Protein AF-L7W817-F1 (afdb_monomer_lite)

pLDDT: mean 86.51, std 9.8, range [47.06, 98.44]

Foldseek 3Di:
DVVVLVVVLVVVLVVLVVVLVVVLVVLVCCLPPPVLVVVVVVVVVVDDPPDPCVVCVVVVCVVVVVVSVVVSVVVNVVSVVVSVVVNVVSVVVSVVVVVVVVVVVVVVVVVVVVVVVVLVVQVVVCVVVVHDPCPSVVVVVVVVVVVVVVVVVVVVVVVVVVVVVD

Secondary structure (DSSP, 8-state):
-HHHHHHHHHHHHHHHHHHHHHHHHHHHHHIIIIIHHHHHHHHHTTS-TT--HHHHHHHHHHHHHHHHHHHHHHHHHHHHHHHHHHHHHHHHHHHHHHHHHHHHHHHHHHHHHHHHHHHHHHHHHHHHHTPPTTHHHHHHHHHHHHHHHHHHHHHHHHHHHHHHH-

Structure (mmCIF, N/CA/C/O backbone):
data_AF-L7W817-F1
#
_entry.id   AF-L7W817-F1
#
loop_
_atom_site.group_PDB
_atom_site.id
_atom_site.type_symbol
_atom_site.label_atom_id
_atom_site.label_alt_id
_atom_site.label_comp_id
_atom_site.label_asym_id
_atom_site.label_entity_id
_atom_site.label_seq_id
_atom_site.pdbx_PDB_ins_code
_atom_site.Cartn_x
_atom_site.Cartn_y
_atom_site.Cartn_z
_atom_site.occupancy
_atom_site.B_iso_or_equiv
_atom_site.auth_seq_id
_atom_site.auth_comp_id
_atom_site.auth_asym_id
_atom_site.auth_atom_id
_atom_site.pdbx_PDB_model_num
ATOM 1 N N . MET A 1 1 ? -11.235 9.617 18.192 1.00 54.53 1 MET A N 1
ATOM 2 C CA . MET A 1 1 ? -10.714 8.343 17.651 1.00 54.53 1 MET A CA 1
ATOM 3 C C . MET A 1 1 ? -10.891 8.218 16.138 1.00 54.53 1 MET A C 1
ATOM 5 O O . MET A 1 1 ? -9.882 8.114 15.464 1.00 54.53 1 MET A O 1
ATOM 9 N N . ILE A 1 2 ? -12.103 8.327 15.569 1.00 63.56 2 ILE A N 1
ATOM 10 C CA . ILE A 1 2 ? -12.318 8.143 14.110 1.00 63.56 2 ILE A CA 1
ATOM 11 C C . ILE A 1 2 ? -11.519 9.141 13.241 1.00 63.56 2 ILE A C 1
ATOM 13 O O . ILE A 1 2 ? -10.929 8.750 12.243 1.00 63.56 2 ILE A O 1
ATOM 17 N N . LYS A 1 3 ? -11.414 10.418 13.643 1.00 76.56 3 LYS A N 1
ATOM 18 C CA . LYS A 1 3 ? -10.679 11.446 12.876 1.00 76.56 3 LYS A CA 1
ATOM 19 C C . LYS A 1 3 ? -9.172 11.170 12.759 1.00 76.56 3 LYS A C 1
ATOM 21 O O . LYS A 1 3 ? -8.587 11.402 11.710 1.00 76.56 3 LYS A O 1
ATOM 26 N N . GLU A 1 4 ? -8.556 10.680 13.831 1.00 75.12 4 GLU A N 1
ATOM 27 C CA . GLU A 1 4 ? -7.128 10.346 13.854 1.00 75.12 4 GLU A CA 1
ATOM 28 C C . GLU A 1 4 ? -6.850 9.068 13.057 1.00 75.12 4 GLU A C 1
ATOM 30 O O . GLU A 1 4 ? -5.909 9.025 12.272 1.00 75.12 4 GLU A O 1
ATOM 35 N N . ALA A 1 5 ? -7.727 8.066 13.175 1.00 76.00 5 ALA A N 1
ATOM 36 C CA . ALA A 1 5 ? -7.650 6.846 12.379 1.00 76.00 5 ALA A CA 1
ATOM 37 C C . ALA A 1 5 ? -7.772 7.129 10.870 1.00 76.00 5 ALA A C 1
ATOM 39 O O . ALA A 1 5 ? -6.989 6.588 10.091 1.00 76.00 5 ALA A O 1
ATOM 40 N N . ASN A 1 6 ? -8.686 8.021 10.466 1.00 87.38 6 ASN A N 1
ATOM 41 C CA . ASN A 1 6 ? -8.794 8.484 9.079 1.00 87.38 6 ASN A CA 1
ATOM 42 C C . ASN A 1 6 ? -7.496 9.165 8.616 1.00 87.38 6 ASN A C 1
ATOM 44 O O . ASN A 1 6 ? -6.959 8.808 7.572 1.00 87.38 6 ASN A O 1
ATOM 48 N N . GLY A 1 7 ? -6.957 10.092 9.416 1.00 89.06 7 GLY A N 1
ATOM 49 C CA . GLY A 1 7 ? -5.720 10.800 9.076 1.00 89.06 7 GLY A CA 1
ATOM 50 C C . GLY A 1 7 ? -4.511 9.867 8.949 1.00 89.06 7 GLY A C 1
ATOM 51 O O . GLY A 1 7 ? -3.718 10.004 8.021 1.00 89.06 7 GLY A O 1
ATOM 52 N N . MET A 1 8 ? -4.388 8.870 9.830 1.00 89.44 8 MET A N 1
ATOM 53 C CA . MET A 1 8 ? -3.340 7.849 9.723 1.00 89.44 8 MET A CA 1
ATOM 54 C C . MET A 1 8 ? -3.522 6.958 8.489 1.00 89.44 8 MET A C 1
ATOM 56 O O . MET A 1 8 ? -2.541 6.588 7.847 1.00 89.44 8 MET A O 1
ATOM 60 N N . HIS A 1 9 ? -4.761 6.613 8.135 1.00 94.19 9 HIS A N 1
ATOM 61 C CA . HIS A 1 9 ? -5.048 5.831 6.936 1.00 94.19 9 HIS A CA 1
ATOM 62 C C . HIS A 1 9 ? -4.666 6.584 5.654 1.00 94.19 9 HIS A C 1
ATOM 64 O O . HIS A 1 9 ? -3.965 6.030 4.807 1.00 94.19 9 HIS A O 1
ATOM 70 N N . GLU A 1 10 ? -5.052 7.856 5.549 1.00 95.94 10 GLU A N 1
ATOM 71 C CA . GLU A 1 10 ? -4.687 8.738 4.434 1.00 95.94 10 GLU A CA 1
ATOM 72 C C . GLU A 1 10 ? -3.170 8.925 4.329 1.00 95.94 10 GLU A C 1
ATOM 74 O O . GLU A 1 10 ? -2.605 8.801 3.240 1.00 95.94 10 GLU A O 1
ATOM 79 N N . LEU A 1 11 ? -2.488 9.143 5.459 1.00 95.50 11 LEU A N 1
ATOM 80 C CA . LEU A 1 11 ? -1.029 9.236 5.499 1.00 95.50 11 LEU A CA 1
ATOM 81 C C . LEU A 1 11 ? -0.371 7.954 4.974 1.00 95.50 11 LEU A C 1
ATOM 83 O O . LEU A 1 11 ? 0.550 8.020 4.163 1.00 95.50 11 LEU A O 1
ATOM 87 N N . ASN A 1 12 ? -0.855 6.784 5.392 1.00 95.62 12 ASN A N 1
ATOM 88 C CA . ASN A 1 12 ? -0.318 5.507 4.927 1.00 95.62 12 ASN A CA 1
ATOM 89 C C . ASN A 1 12 ? -0.509 5.314 3.415 1.00 95.62 12 ASN A C 1
ATOM 91 O O . ASN A 1 12 ? 0.400 4.816 2.750 1.00 95.62 12 ASN A O 1
ATOM 95 N N . LEU A 1 13 ? -1.650 5.732 2.857 1.00 97.81 13 LEU A N 1
ATOM 96 C CA . LEU A 1 13 ? -1.876 5.712 1.408 1.00 97.81 13 LEU A CA 1
ATOM 97 C C . LEU A 1 13 ? -0.888 6.628 0.675 1.00 97.81 13 LEU A C 1
ATOM 99 O O . LEU A 1 13 ? -0.250 6.189 -0.282 1.00 97.81 13 LEU A O 1
ATOM 103 N N . ALA A 1 14 ? -0.690 7.853 1.167 1.00 97.81 14 ALA A N 1
ATOM 104 C CA . ALA A 1 14 ? 0.258 8.801 0.585 1.00 97.81 14 ALA A CA 1
ATOM 105 C C . ALA A 1 14 ? 1.708 8.284 0.627 1.00 97.81 14 ALA A C 1
ATOM 107 O O . ALA A 1 14 ? 2.447 8.410 -0.350 1.00 97.81 14 ALA A O 1
ATOM 108 N N . LEU A 1 15 ? 2.111 7.645 1.729 1.00 97.88 15 LEU A N 1
ATOM 109 C CA . LEU A 1 15 ? 3.436 7.034 1.860 1.00 97.88 15 LEU A CA 1
ATOM 110 C C . LEU A 1 15 ? 3.628 5.858 0.894 1.00 97.88 15 LEU A C 1
ATOM 112 O O . LEU A 1 15 ? 4.701 5.721 0.305 1.00 97.88 15 LEU A O 1
ATOM 116 N N . ILE A 1 16 ? 2.599 5.025 0.690 1.00 98.00 16 ILE A N 1
ATOM 117 C CA . ILE A 1 16 ? 2.626 3.971 -0.333 1.00 98.00 16 ILE A CA 1
ATOM 118 C C . ILE A 1 16 ? 2.778 4.598 -1.721 1.00 98.00 16 ILE A C 1
ATOM 120 O O . ILE A 1 16 ? 3.622 4.156 -2.500 1.00 98.00 16 ILE A O 1
ATOM 124 N N . ASP A 1 17 ? 2.011 5.637 -2.042 1.00 97.94 17 ASP A N 1
ATOM 125 C CA . ASP A 1 17 ? 2.112 6.315 -3.334 1.00 97.94 17 ASP A CA 1
ATOM 126 C C . ASP A 1 17 ? 3.519 6.860 -3.590 1.00 97.94 17 ASP A C 1
ATOM 128 O O . ASP A 1 17 ? 4.095 6.580 -4.646 1.00 97.94 17 ASP A O 1
AT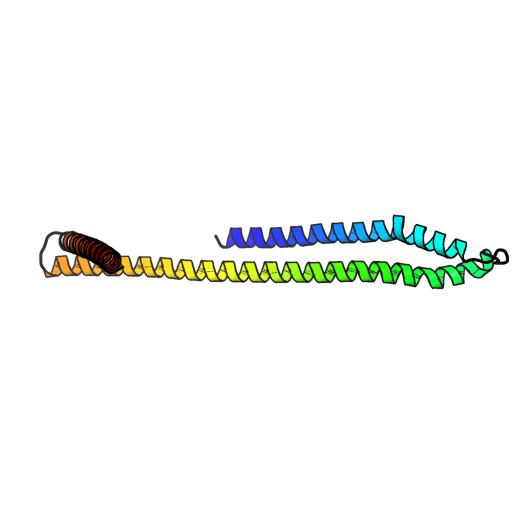OM 132 N N . GLN A 1 18 ? 4.102 7.552 -2.608 1.00 98.19 18 GLN A N 1
ATOM 133 C CA . GLN A 1 18 ? 5.463 8.073 -2.696 1.00 98.19 18 GLN A CA 1
ATOM 134 C C . GLN A 1 18 ? 6.491 6.948 -2.873 1.00 98.19 18 GLN A C 1
ATOM 136 O O . GLN A 1 18 ? 7.300 6.988 -3.803 1.00 98.19 18 GLN A O 1
ATOM 141 N N . LEU A 1 19 ? 6.444 5.915 -2.027 1.00 98.19 19 LEU A N 1
ATOM 142 C CA . LEU A 1 19 ? 7.373 4.785 -2.094 1.00 98.19 19 LEU A CA 1
ATOM 143 C C . LEU A 1 19 ? 7.358 4.129 -3.480 1.00 98.19 19 LEU A C 1
ATOM 145 O O . LEU A 1 19 ? 8.405 3.769 -4.025 1.00 98.19 19 LEU A O 1
ATOM 149 N N . TYR A 1 20 ? 6.171 3.958 -4.056 1.00 98.31 20 TYR A N 1
ATOM 150 C CA . TYR A 1 20 ? 6.015 3.320 -5.356 1.00 98.31 20 TYR A CA 1
ATOM 151 C C . TYR A 1 20 ? 6.392 4.233 -6.523 1.00 98.31 20 TYR A C 1
ATOM 153 O O . TYR A 1 20 ? 6.924 3.733 -7.515 1.00 98.31 20 TYR A O 1
ATOM 161 N N . ALA A 1 21 ? 6.219 5.550 -6.394 1.00 98.25 21 ALA A N 1
ATOM 162 C CA . ALA A 1 21 ? 6.777 6.511 -7.342 1.00 98.25 21 ALA A CA 1
ATOM 163 C C . ALA A 1 21 ? 8.314 6.433 -7.366 1.00 98.25 21 ALA A C 1
ATOM 165 O O . ALA A 1 21 ? 8.915 6.299 -8.433 1.00 98.25 21 ALA A O 1
ATOM 166 N N . GLU A 1 22 ? 8.960 6.394 -6.197 1.00 98.44 22 GLU A N 1
ATOM 167 C CA . GLU A 1 22 ? 10.416 6.243 -6.102 1.00 98.44 22 GLU A CA 1
ATOM 168 C C . GLU A 1 22 ? 10.907 4.900 -6.660 1.00 98.44 22 GLU A C 1
ATOM 170 O O . GLU A 1 22 ? 11.924 4.834 -7.353 1.00 98.44 22 GLU A O 1
ATOM 175 N N . ARG A 1 23 ? 10.197 3.800 -6.375 1.00 98.31 23 ARG A N 1
ATOM 176 C CA . ARG A 1 23 ? 10.517 2.482 -6.950 1.00 98.31 23 ARG A CA 1
ATOM 177 C C . ARG A 1 23 ? 10.374 2.489 -8.473 1.00 98.31 23 ARG A C 1
ATOM 179 O O . ARG A 1 23 ? 11.237 1.934 -9.150 1.00 98.31 23 ARG A O 1
ATOM 186 N N . SER A 1 24 ? 9.337 3.134 -9.006 1.00 98.12 24 SER A N 1
ATOM 187 C CA . SER A 1 24 ? 9.135 3.277 -10.449 1.00 98.12 24 SER A CA 1
ATOM 188 C C . SER A 1 24 ? 10.285 4.050 -11.093 1.00 98.12 24 SER A C 1
ATOM 190 O O . SER A 1 24 ? 10.824 3.606 -12.109 1.00 98.12 24 SER A O 1
ATOM 192 N N . GLN A 1 25 ? 10.740 5.134 -10.459 1.00 98.31 25 GLN A N 1
ATOM 193 C CA . GLN A 1 25 ? 11.901 5.881 -10.934 1.00 98.31 25 GLN A CA 1
ATOM 194 C C . GLN A 1 25 ? 13.176 5.031 -10.908 1.00 98.31 25 GLN A C 1
ATOM 196 O O . GLN A 1 25 ? 13.889 4.976 -11.905 1.00 98.31 25 GLN A O 1
ATOM 201 N N . ARG A 1 26 ? 13.419 4.271 -9.833 1.00 98.25 26 ARG A N 1
ATOM 202 C CA . ARG A 1 26 ? 14.570 3.353 -9.758 1.00 98.25 26 ARG A CA 1
ATOM 203 C C . ARG A 1 26 ? 14.555 2.287 -10.859 1.00 98.25 26 ARG A C 1
ATOM 205 O O . ARG A 1 26 ? 15.618 1.917 -11.355 1.00 98.25 26 ARG A O 1
ATOM 212 N N . ILE A 1 27 ? 13.379 1.797 -11.267 1.00 98.12 27 ILE A N 1
ATOM 213 C CA . ILE A 1 27 ? 13.252 0.901 -12.430 1.00 98.12 27 ILE A CA 1
ATOM 214 C C . ILE A 1 27 ? 13.664 1.631 -13.709 1.00 98.12 27 ILE A C 1
ATOM 216 O O . ILE A 1 27 ? 14.420 1.073 -14.502 1.00 98.12 27 ILE A O 1
ATOM 220 N N . ASN A 1 28 ? 13.206 2.867 -13.911 1.00 97.88 28 ASN A N 1
ATOM 221 C CA . ASN A 1 28 ? 13.570 3.654 -15.090 1.00 97.88 28 ASN A CA 1
ATOM 222 C C . ASN A 1 28 ? 15.080 3.919 -15.147 1.00 97.88 28 ASN A C 1
ATOM 224 O O . ASN A 1 28 ? 15.693 3.735 -16.201 1.00 97.88 28 ASN A O 1
ATOM 228 N N . ASP A 1 29 ? 15.692 4.255 -14.014 1.00 98.38 29 ASP A N 1
ATOM 229 C CA . ASP A 1 29 ? 17.136 4.463 -13.904 1.00 98.38 29 ASP A CA 1
ATOM 230 C C . ASP A 1 29 ? 17.900 3.165 -14.194 1.00 98.38 29 ASP A C 1
ATOM 232 O O . ASP A 1 29 ? 18.865 3.154 -14.957 1.00 98.38 29 ASP A O 1
ATOM 236 N N . PHE A 1 30 ? 17.443 2.034 -13.649 1.00 98.31 30 PHE A N 1
ATOM 237 C CA . PHE A 1 30 ? 18.023 0.726 -13.947 1.00 98.31 30 PHE A CA 1
ATOM 238 C C . PHE A 1 30 ? 17.941 0.391 -15.443 1.00 98.31 30 PHE A C 1
ATOM 240 O O . PHE A 1 30 ? 18.937 -0.040 -16.032 1.00 98.31 30 PHE A O 1
ATOM 247 N N . ILE A 1 31 ? 16.776 0.602 -16.064 1.00 98.12 31 ILE A N 1
ATOM 248 C CA . ILE A 1 31 ? 16.572 0.345 -17.491 1.00 98.12 31 ILE A CA 1
ATOM 249 C C . ILE A 1 31 ? 17.510 1.212 -18.333 1.00 98.12 31 ILE A C 1
ATOM 251 O O . ILE A 1 31 ? 18.164 0.704 -19.244 1.00 98.12 31 ILE A O 1
ATOM 255 N N . THR A 1 32 ? 17.612 2.495 -17.998 1.00 97.12 32 THR A N 1
ATOM 256 C CA . THR A 1 32 ? 18.380 3.488 -18.758 1.00 97.12 32 THR A CA 1
ATOM 257 C C . THR A 1 32 ? 19.883 3.285 -18.607 1.00 97.12 32 THR A C 1
ATOM 259 O O . THR A 1 32 ? 20.597 3.218 -19.602 1.00 97.12 32 THR A O 1
ATOM 262 N N . TYR A 1 33 ? 20.372 3.151 -17.374 1.00 97.75 33 TYR A N 1
ATOM 263 C CA . TYR A 1 33 ? 21.804 3.244 -17.083 1.00 97.75 33 TYR A CA 1
ATOM 264 C C . TYR A 1 33 ? 22.502 1.896 -16.911 1.00 97.75 33 TYR A C 1
ATOM 266 O O . TYR A 1 33 ? 23.729 1.848 -16.909 1.00 97.75 33 TYR A O 1
ATOM 274 N N . ARG A 1 34 ? 21.760 0.792 -16.748 1.00 96.81 34 ARG A N 1
ATOM 275 C CA . ARG A 1 34 ? 22.358 -0.542 -16.565 1.00 96.81 34 ARG A CA 1
ATOM 276 C C . ARG A 1 34 ? 21.888 -1.549 -17.599 1.00 96.81 34 ARG A C 1
ATOM 278 O O . ARG A 1 34 ? 22.716 -2.153 -18.273 1.00 96.81 34 ARG A O 1
ATOM 285 N N . TYR A 1 35 ? 20.578 -1.729 -17.738 1.00 97.19 35 TYR A N 1
ATOM 286 C CA . TYR A 1 35 ? 20.030 -2.746 -18.634 1.00 97.19 35 TYR A CA 1
ATOM 287 C C . TYR A 1 35 ? 20.286 -2.413 -20.104 1.00 97.19 35 TYR A C 1
ATOM 289 O O . TYR A 1 35 ? 20.802 -3.259 -20.827 1.00 97.19 35 TYR A O 1
ATOM 297 N N . THR A 1 36 ? 19.966 -1.190 -20.538 1.00 95.88 36 THR A N 1
ATOM 298 C CA . THR A 1 36 ? 20.125 -0.784 -21.941 1.00 95.88 36 THR A CA 1
ATOM 299 C C . THR A 1 36 ? 21.586 -0.864 -22.400 1.00 95.88 36 THR A C 1
ATOM 301 O O . THR A 1 36 ? 21.829 -1.537 -23.399 1.00 95.88 36 THR A O 1
ATOM 304 N N . PRO A 1 37 ? 22.584 -0.311 -21.677 1.00 96.00 37 PRO A N 1
ATOM 305 C CA . PRO A 1 37 ? 23.986 -0.443 -22.079 1.00 96.00 37 PRO A CA 1
ATOM 306 C C . PRO A 1 37 ? 24.468 -1.897 -22.129 1.00 96.00 37 PRO A C 1
ATOM 308 O O . PRO A 1 37 ? 25.150 -2.288 -23.073 1.00 96.00 37 PRO A O 1
ATOM 311 N N . ALA A 1 38 ? 24.083 -2.724 -21.150 1.00 96.12 38 ALA A N 1
ATOM 312 C CA . ALA A 1 38 ? 24.447 -4.139 -21.140 1.00 96.12 38 ALA A CA 1
ATOM 313 C C . ALA A 1 38 ? 23.813 -4.906 -22.311 1.00 96.12 38 ALA A C 1
ATOM 315 O O . ALA A 1 38 ? 24.460 -5.756 -22.922 1.00 96.12 38 ALA A O 1
ATOM 316 N N . LEU A 1 39 ? 22.558 -4.594 -22.641 1.00 94.00 39 LEU A N 1
ATOM 317 C CA . LEU A 1 39 ? 21.863 -5.167 -23.786 1.00 94.00 39 LEU A CA 1
ATOM 318 C C . LEU A 1 39 ? 22.570 -4.785 -25.089 1.00 94.00 39 LEU A C 1
ATOM 320 O O . LEU A 1 39 ? 22.888 -5.672 -25.874 1.00 94.00 39 LEU A O 1
ATOM 324 N N . LEU A 1 40 ? 22.871 -3.498 -25.285 1.00 91.50 40 LEU A N 1
ATOM 325 C CA . LEU A 1 40 ? 23.574 -3.005 -26.472 1.00 91.50 40 LEU A CA 1
ATOM 326 C C . LEU A 1 40 ? 24.952 -3.656 -26.630 1.00 91.50 40 LEU A C 1
ATOM 328 O O . LEU A 1 40 ? 25.244 -4.162 -27.706 1.00 91.50 40 LEU A O 1
ATOM 332 N N . SER A 1 41 ? 25.746 -3.749 -25.558 1.00 91.31 41 SER A N 1
ATOM 333 C CA . SER A 1 41 ? 27.055 -4.423 -25.597 1.00 91.31 41 SER A CA 1
ATOM 334 C C . SER A 1 41 ? 26.950 -5.904 -25.981 1.00 91.31 41 SER A C 1
ATOM 336 O O . SER A 1 41 ? 27.836 -6.445 -26.639 1.00 91.31 41 SER A O 1
ATOM 338 N N . ASN A 1 42 ? 25.868 -6.584 -25.591 1.00 90.56 42 ASN A N 1
ATOM 339 C CA . ASN A 1 42 ? 25.636 -7.964 -26.009 1.00 90.56 42 ASN A CA 1
ATOM 340 C C . ASN A 1 42 ? 25.231 -8.064 -27.483 1.00 90.56 42 ASN A C 1
ATOM 342 O O . ASN A 1 42 ? 25.687 -8.983 -28.151 1.00 90.56 42 ASN A O 1
ATOM 346 N N . TYR A 1 43 ? 24.415 -7.137 -27.991 1.00 87.50 43 TYR A N 1
ATOM 347 C CA . TYR A 1 43 ? 24.073 -7.093 -29.415 1.00 87.50 43 TYR A CA 1
ATOM 348 C C . TYR A 1 43 ? 25.282 -6.748 -30.285 1.00 87.50 43 TYR A C 1
ATOM 350 O O . TYR A 1 43 ? 25.472 -7.382 -31.313 1.00 87.50 43 TYR A O 1
ATOM 358 N N . GLU A 1 44 ? 26.124 -5.810 -29.854 1.00 85.25 44 GLU A N 1
ATOM 359 C CA . GLU A 1 44 ? 27.341 -5.409 -30.567 1.00 85.25 44 GLU A CA 1
ATOM 360 C C . GLU A 1 44 ? 28.282 -6.598 -30.807 1.00 85.25 44 GLU A C 1
ATOM 362 O O . GLU A 1 44 ? 28.755 -6.795 -31.919 1.00 85.25 44 GLU A O 1
ATOM 367 N N . LYS A 1 45 ? 28.461 -7.471 -29.807 1.00 87.25 45 LYS A N 1
ATOM 368 C CA . LYS A 1 45 ? 29.266 -8.704 -29.929 1.00 87.25 45 LYS A CA 1
ATOM 369 C C . LYS A 1 45 ? 28.723 -9.721 -30.936 1.00 87.25 45 LYS A C 1
ATOM 371 O O . LYS A 1 45 ? 29.432 -10.663 -31.276 1.00 87.25 45 LYS A O 1
ATOM 376 N N . LEU A 1 46 ? 27.459 -9.597 -31.331 1.00 84.56 46 LEU A N 1
ATOM 377 C CA . LEU A 1 46 ? 26.798 -10.504 -32.269 1.00 84.56 46 LEU A CA 1
ATOM 378 C C . LEU A 1 46 ? 26.796 -9.956 -33.700 1.00 84.56 46 LEU A C 1
ATOM 380 O O . LEU A 1 46 ? 26.345 -10.658 -34.606 1.00 84.56 46 LEU A O 1
ATOM 384 N N . LEU A 1 47 ? 27.267 -8.723 -33.913 1.00 83.19 47 LEU A N 1
ATOM 385 C CA . LEU A 1 47 ? 27.318 -8.119 -35.237 1.00 83.19 47 LEU A CA 1
ATOM 386 C C . LEU A 1 47 ? 28.517 -8.670 -36.029 1.00 83.19 47 LEU A C 1
ATOM 388 O O . LEU A 1 47 ? 29.631 -8.693 -35.509 1.00 83.19 47 LEU A O 1
ATOM 392 N N . PRO A 1 48 ? 28.313 -9.113 -37.283 1.00 83.56 48 PRO A N 1
ATOM 393 C CA . PRO A 1 48 ? 29.408 -9.453 -38.185 1.00 83.56 48 PRO A CA 1
ATOM 394 C C . PRO A 1 48 ? 30.307 -8.245 -38.473 1.00 83.56 48 PRO A C 1
ATOM 396 O O . PRO A 1 48 ? 29.807 -7.138 -38.674 1.00 83.56 48 PRO A O 1
ATOM 399 N N . ASP A 1 49 ? 31.610 -8.483 -38.642 1.00 81.00 49 ASP A N 1
ATOM 400 C CA . ASP A 1 49 ? 32.587 -7.447 -39.026 1.00 81.00 49 ASP A CA 1
ATOM 401 C C . ASP A 1 49 ? 32.255 -6.765 -40.371 1.00 81.00 49 ASP A C 1
ATOM 403 O O . ASP A 1 49 ? 32.749 -5.680 -40.668 1.00 81.00 49 ASP A O 1
ATOM 407 N N . SER A 1 50 ? 31.413 -7.398 -41.196 1.00 83.12 50 SER A N 1
ATOM 408 C CA . SER A 1 50 ? 30.994 -6.921 -42.516 1.00 83.12 50 SER A CA 1
ATOM 409 C C . SER A 1 50 ? 29.747 -6.024 -42.514 1.00 83.12 50 SER A C 1
ATOM 411 O O . SER A 1 50 ? 29.264 -5.688 -43.593 1.00 83.12 50 SER A O 1
ATOM 413 N N . VAL A 1 51 ? 29.167 -5.695 -41.355 1.00 80.19 51 VAL A N 1
ATOM 414 C CA . VAL A 1 51 ? 27.949 -4.865 -41.273 1.00 80.19 51 VAL A CA 1
ATOM 415 C C . VAL A 1 51 ? 28.258 -3.391 -41.548 1.00 80.19 51 VAL A C 1
ATOM 417 O O . VAL A 1 51 ? 29.111 -2.797 -40.888 1.00 80.19 51 VAL A O 1
ATOM 420 N N . ASP A 1 52 ? 27.503 -2.770 -42.463 1.00 84.06 52 ASP A N 1
ATOM 421 C CA . ASP A 1 52 ? 27.449 -1.309 -42.570 1.00 84.06 52 ASP A CA 1
ATOM 422 C C . ASP A 1 52 ? 26.493 -0.745 -41.512 1.00 84.06 52 ASP A C 1
ATOM 424 O O . ASP A 1 52 ? 25.268 -0.718 -41.652 1.00 84.06 52 ASP A O 1
ATOM 428 N N . TYR A 1 53 ? 27.082 -0.269 -40.420 1.00 76.00 53 TYR A N 1
ATOM 429 C CA . TYR A 1 53 ? 26.357 0.289 -39.288 1.00 76.00 53 TYR A CA 1
ATOM 430 C C . TYR A 1 53 ? 25.472 1.482 -39.655 1.00 76.00 53 TYR A C 1
ATOM 432 O O . TYR A 1 53 ? 24.470 1.701 -38.980 1.00 76.00 53 TYR A O 1
ATOM 440 N N . LYS A 1 54 ? 25.806 2.275 -40.682 1.00 76.38 54 LYS A N 1
ATOM 441 C CA . LYS A 1 54 ? 24.971 3.429 -41.054 1.00 76.38 54 LYS A CA 1
ATOM 442 C C . LYS A 1 54 ? 23.666 2.998 -41.708 1.00 76.38 54 LYS A C 1
ATOM 444 O O . LYS A 1 54 ? 22.646 3.643 -41.464 1.00 76.38 54 LYS A O 1
ATOM 449 N N . GLU A 1 55 ? 23.699 1.937 -42.506 1.00 84.50 55 GLU A N 1
ATOM 450 C CA . GLU A 1 55 ? 22.511 1.410 -43.181 1.00 84.50 55 GLU A CA 1
ATOM 451 C C . GLU A 1 55 ? 21.648 0.572 -42.231 1.00 84.50 55 GLU A C 1
ATOM 453 O O . GLU A 1 55 ? 20.423 0.683 -42.254 1.00 84.50 55 GLU A O 1
ATOM 458 N N . GLU A 1 56 ? 22.272 -0.191 -41.330 1.00 84.69 56 GLU A N 1
ATOM 459 C CA . GLU A 1 56 ? 21.555 -1.132 -40.462 1.00 84.69 56 GLU A CA 1
ATOM 460 C C . GLU A 1 56 ? 21.111 -0.555 -39.109 1.00 84.69 56 GLU A C 1
ATOM 462 O O . GLU A 1 56 ? 20.240 -1.130 -38.450 1.00 84.69 56 GLU A O 1
ATOM 467 N N . LEU A 1 57 ? 21.638 0.600 -38.675 1.00 83.19 57 LEU A N 1
ATOM 468 C CA . LEU A 1 57 ? 21.265 1.215 -37.392 1.00 83.19 57 LEU A CA 1
ATOM 469 C C . LEU A 1 57 ? 19.743 1.385 -37.205 1.00 83.19 57 LEU A C 1
ATOM 471 O O . LEU A 1 57 ? 19.255 1.053 -36.121 1.00 83.19 57 LEU A O 1
ATOM 475 N N . PRO A 1 58 ? 18.955 1.844 -38.201 1.00 87.19 58 PRO A N 1
ATOM 476 C CA . PRO A 1 58 ? 17.501 1.913 -38.068 1.00 87.19 58 PRO A CA 1
ATOM 477 C C . PRO A 1 58 ? 16.856 0.549 -37.777 1.00 87.19 58 PRO A C 1
ATOM 479 O O . PRO A 1 58 ? 16.002 0.463 -36.894 1.00 87.19 58 PRO A O 1
ATOM 482 N N . ASN A 1 59 ? 17.293 -0.518 -38.454 1.00 87.62 59 ASN A N 1
ATOM 483 C CA . ASN A 1 59 ? 16.767 -1.878 -38.281 1.00 87.62 59 ASN A CA 1
ATOM 484 C C . ASN A 1 59 ? 17.146 -2.460 -36.909 1.00 87.62 59 ASN A C 1
ATOM 486 O O . ASN A 1 59 ? 16.323 -3.075 -36.220 1.00 87.62 59 ASN A O 1
ATOM 490 N N . ILE A 1 60 ? 18.382 -2.204 -36.473 1.00 85.50 60 ILE A N 1
ATOM 491 C CA . ILE A 1 60 ? 18.889 -2.589 -35.152 1.00 85.50 60 ILE A CA 1
ATOM 492 C C . ILE A 1 60 ? 18.078 -1.888 -34.053 1.00 85.50 60 ILE A C 1
ATOM 494 O O . ILE A 1 60 ? 17.583 -2.539 -33.130 1.00 85.50 60 ILE A O 1
ATOM 498 N N . LEU A 1 61 ? 17.867 -0.573 -34.164 1.00 87.00 61 LEU A N 1
ATOM 499 C CA . LEU A 1 61 ? 17.076 0.191 -33.195 1.00 87.00 61 LEU A CA 1
ATOM 500 C C . LEU A 1 61 ? 15.608 -0.254 -33.170 1.00 87.00 61 LEU A C 1
ATOM 502 O O . LEU A 1 61 ? 15.051 -0.422 -32.082 1.00 87.00 61 LEU A O 1
ATOM 506 N N . GLN A 1 62 ? 14.996 -0.510 -34.333 1.00 89.81 62 GLN A N 1
ATOM 507 C CA . GLN A 1 62 ? 13.636 -1.060 -34.418 1.00 89.81 62 GLN A CA 1
ATOM 508 C C . GLN A 1 62 ? 13.506 -2.409 -33.705 1.00 89.81 62 GLN A C 1
ATOM 510 O O . GLN A 1 62 ? 12.460 -2.690 -33.124 1.00 89.81 62 GLN A O 1
ATOM 515 N N . SER A 1 63 ? 14.563 -3.219 -33.701 1.00 88.88 63 SER A N 1
ATOM 516 C CA . SER A 1 63 ? 14.568 -4.527 -33.040 1.00 88.88 63 SER A CA 1
ATOM 517 C C . SER A 1 63 ? 14.815 -4.426 -31.530 1.00 88.88 63 SER A C 1
ATOM 519 O O . SER A 1 63 ? 14.204 -5.153 -30.746 1.00 88.88 63 SER A O 1
ATOM 521 N N . ILE A 1 64 ? 15.681 -3.506 -31.092 1.00 90.69 64 ILE A N 1
ATOM 522 C CA . ILE A 1 64 ? 16.123 -3.410 -29.691 1.00 90.69 64 ILE A CA 1
ATOM 523 C C . ILE A 1 64 ? 15.164 -2.579 -28.824 1.00 90.69 64 ILE A C 1
ATOM 525 O O . ILE A 1 64 ? 14.891 -2.955 -27.679 1.00 90.69 64 ILE A O 1
ATOM 529 N N . ILE A 1 65 ? 14.612 -1.476 -29.343 1.00 93.50 65 ILE A N 1
ATOM 530 C CA . ILE A 1 65 ? 13.717 -0.586 -28.578 1.00 93.50 65 ILE A CA 1
ATOM 531 C C . ILE A 1 65 ? 12.502 -1.338 -27.995 1.00 93.50 65 ILE A C 1
ATOM 533 O O . ILE A 1 65 ? 12.222 -1.169 -26.803 1.00 93.50 65 ILE A O 1
ATOM 537 N N . PRO A 1 66 ? 11.795 -2.207 -28.748 1.00 96.19 66 PRO A N 1
ATOM 538 C CA . PRO A 1 66 ? 10.684 -2.985 -28.202 1.00 96.19 66 PRO A CA 1
ATOM 539 C C . PRO A 1 66 ? 11.100 -3.910 -27.058 1.00 96.19 66 PRO A C 1
ATOM 541 O O . PRO A 1 66 ? 10.334 -4.087 -26.113 1.00 96.19 66 PRO A O 1
ATOM 544 N N . VAL A 1 67 ? 12.310 -4.477 -27.100 1.00 95.19 67 VAL A N 1
ATOM 545 C CA . VAL A 1 67 ? 12.830 -5.351 -26.035 1.00 95.19 67 VAL A CA 1
ATOM 546 C C . VAL A 1 67 ? 13.058 -4.555 -24.751 1.00 95.19 67 VAL A C 1
ATOM 548 O O . VAL A 1 67 ? 12.631 -4.986 -23.676 1.00 95.19 67 VAL A O 1
ATOM 551 N N . ILE A 1 68 ? 13.664 -3.369 -24.863 1.00 96.19 68 ILE A N 1
ATOM 552 C CA . ILE A 1 68 ? 13.883 -2.456 -23.733 1.00 96.19 68 ILE A CA 1
ATOM 553 C C . ILE A 1 68 ? 12.547 -2.033 -23.120 1.00 96.19 68 ILE A C 1
ATOM 555 O O . ILE A 1 68 ? 12.350 -2.179 -21.910 1.00 96.19 68 ILE A O 1
ATOM 559 N N . ASN A 1 69 ? 11.610 -1.571 -23.952 1.00 96.06 69 ASN A N 1
ATOM 560 C CA . ASN A 1 69 ? 10.287 -1.148 -23.502 1.00 96.06 69 ASN A CA 1
ATOM 561 C C . ASN A 1 69 ? 9.534 -2.303 -22.839 1.00 96.06 69 ASN A C 1
ATOM 563 O O . ASN A 1 69 ? 9.077 -2.158 -21.712 1.00 96.06 69 ASN A O 1
ATOM 567 N N . LYS A 1 70 ? 9.506 -3.489 -23.456 1.00 97.12 70 LYS A N 1
ATOM 568 C CA . LYS A 1 70 ? 8.856 -4.672 -22.878 1.00 97.12 70 LYS A CA 1
ATOM 569 C C . LYS A 1 70 ? 9.439 -5.035 -21.513 1.00 97.12 70 LYS A C 1
ATOM 571 O O . LYS A 1 70 ? 8.689 -5.401 -20.607 1.00 97.12 70 LYS A O 1
ATOM 576 N N . LYS A 1 7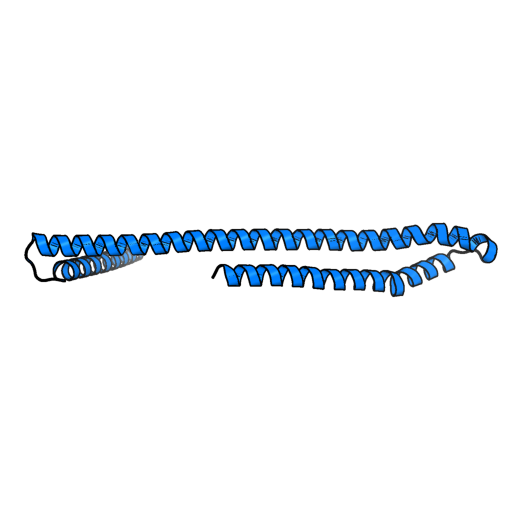1 ? 10.762 -4.933 -21.338 1.00 97.12 71 LYS A N 1
ATOM 577 C CA . LYS A 1 71 ? 11.397 -5.206 -20.044 1.00 97.12 71 LYS A CA 1
ATOM 578 C C . LYS A 1 71 ? 11.009 -4.166 -18.994 1.00 97.12 71 LYS A C 1
ATOM 580 O O . LYS A 1 71 ? 10.642 -4.558 -17.886 1.00 97.12 71 LYS A O 1
ATOM 585 N N . ARG A 1 72 ? 11.049 -2.874 -19.343 1.00 97.25 72 ARG A N 1
ATOM 586 C CA . ARG A 1 72 ? 10.597 -1.778 -18.471 1.00 97.25 72 ARG A CA 1
ATOM 587 C C . ARG A 1 72 ? 9.145 -1.983 -18.060 1.00 97.25 72 ARG A C 1
ATOM 589 O O . ARG A 1 72 ? 8.850 -2.021 -16.870 1.00 97.25 72 ARG A O 1
ATOM 596 N N . ASP A 1 73 ? 8.263 -2.164 -19.033 1.00 97.56 73 ASP A N 1
ATOM 597 C CA . ASP A 1 73 ? 6.822 -2.244 -18.822 1.00 97.56 73 ASP A CA 1
ATOM 598 C C . ASP A 1 73 ? 6.461 -3.484 -17.990 1.00 97.56 73 ASP A C 1
ATOM 600 O O . ASP A 1 73 ? 5.631 -3.407 -17.090 1.00 97.56 73 ASP A O 1
ATOM 604 N N . SER A 1 74 ? 7.159 -4.607 -18.193 1.00 98.06 74 SER A N 1
ATOM 605 C CA . SER A 1 74 ? 7.021 -5.797 -17.346 1.00 98.06 74 SER A CA 1
ATOM 606 C C . SER A 1 74 ? 7.385 -5.517 -15.884 1.00 98.06 74 SER A C 1
ATOM 608 O O . SER A 1 74 ? 6.626 -5.881 -14.987 1.00 98.06 74 SER A O 1
ATOM 610 N N . MET A 1 75 ? 8.512 -4.847 -15.627 1.00 97.75 75 MET A N 1
ATOM 611 C CA . MET A 1 75 ? 8.931 -4.514 -14.260 1.00 97.75 75 MET A CA 1
ATOM 612 C C . MET A 1 75 ? 7.973 -3.512 -13.602 1.00 97.75 75 MET A C 1
ATOM 614 O O . MET A 1 75 ? 7.585 -3.701 -12.450 1.00 97.75 75 MET A O 1
ATOM 618 N N . GLN A 1 76 ? 7.542 -2.488 -14.344 1.00 97.31 76 GLN A N 1
ATOM 619 C CA . GLN A 1 76 ? 6.555 -1.511 -13.875 1.00 97.31 76 GLN A CA 1
ATOM 620 C C . GLN A 1 76 ? 5.194 -2.170 -13.596 1.00 97.31 76 GLN A C 1
ATOM 622 O O . GLN A 1 76 ? 4.541 -1.846 -12.607 1.00 97.31 76 GLN A O 1
ATOM 627 N N . SER A 1 77 ? 4.776 -3.140 -14.414 1.00 97.81 77 SER A N 1
ATOM 628 C CA . SER A 1 77 ? 3.529 -3.880 -14.205 1.00 97.81 77 SER A CA 1
ATOM 629 C C . SER A 1 77 ? 3.560 -4.703 -12.920 1.00 97.81 77 SER A C 1
ATOM 631 O O . SER A 1 77 ? 2.575 -4.703 -12.185 1.00 97.81 77 SER A O 1
ATOM 633 N N . VAL A 1 78 ? 4.667 -5.397 -12.634 1.00 97.88 78 VAL A N 1
ATOM 634 C CA . VAL A 1 78 ? 4.828 -6.144 -11.373 1.00 97.88 78 VAL A CA 1
ATOM 635 C C . VAL A 1 78 ? 4.734 -5.191 -10.185 1.00 97.88 78 VAL A C 1
ATOM 637 O O . VAL A 1 78 ? 3.985 -5.453 -9.245 1.00 97.88 78 VAL A O 1
ATOM 640 N N . LEU A 1 79 ? 5.426 -4.052 -10.269 1.00 97.25 79 LEU A N 1
ATOM 641 C CA . LEU A 1 79 ? 5.394 -3.021 -9.239 1.00 97.25 79 LEU A CA 1
ATOM 642 C C . LEU A 1 79 ? 3.966 -2.479 -9.021 1.00 97.25 79 LEU A C 1
ATOM 644 O O . LEU A 1 79 ? 3.528 -2.311 -7.886 1.00 97.25 79 LEU A O 1
ATOM 648 N N . ASN A 1 80 ? 3.205 -2.252 -10.091 1.00 97.56 80 ASN A N 1
ATOM 649 C CA . ASN A 1 80 ? 1.821 -1.793 -9.989 1.00 97.56 80 ASN A CA 1
ATOM 650 C C . ASN A 1 80 ? 0.898 -2.836 -9.329 1.00 97.56 80 ASN A C 1
ATOM 652 O O . ASN A 1 80 ? 0.072 -2.480 -8.490 1.00 97.56 80 ASN A O 1
ATOM 656 N N . VAL A 1 81 ? 1.051 -4.122 -9.660 1.00 98.38 81 VAL A N 1
ATOM 657 C CA . VAL A 1 81 ? 0.270 -5.205 -9.035 1.00 98.38 81 VAL A CA 1
ATOM 658 C C . VAL A 1 81 ? 0.569 -5.305 -7.536 1.00 98.38 81 VAL A C 1
ATOM 660 O O . VAL A 1 81 ? -0.359 -5.404 -6.733 1.00 98.38 81 VAL A O 1
ATOM 663 N N . GLU A 1 82 ? 1.844 -5.222 -7.144 1.00 98.06 82 GLU A N 1
ATOM 664 C CA . GLU A 1 82 ? 2.254 -5.215 -5.733 1.00 98.06 82 GLU A CA 1
ATOM 665 C C . GLU A 1 82 ? 1.619 -4.031 -4.979 1.00 98.06 82 GLU A C 1
ATOM 667 O O . GLU A 1 82 ? 1.009 -4.223 -3.922 1.00 98.06 82 GLU A O 1
ATOM 672 N N . LYS A 1 83 ? 1.664 -2.824 -5.567 1.00 98.25 83 LYS A N 1
ATOM 673 C CA . LYS A 1 83 ? 1.043 -1.612 -5.008 1.00 98.25 83 LYS A CA 1
ATOM 674 C C . LYS A 1 83 ? -0.447 -1.803 -4.754 1.00 98.25 83 LYS A C 1
ATOM 676 O O . LYS A 1 83 ? -0.933 -1.524 -3.660 1.00 98.25 83 LYS A O 1
ATOM 681 N N . GLN A 1 84 ? -1.174 -2.278 -5.764 1.00 98.31 84 GLN A N 1
ATOM 682 C CA . GLN A 1 84 ? -2.616 -2.504 -5.672 1.00 98.31 84 GLN A CA 1
ATOM 683 C C . GLN A 1 84 ? -2.952 -3.528 -4.583 1.00 98.31 84 GLN A C 1
ATOM 685 O O . GLN A 1 84 ? -3.913 -3.338 -3.836 1.00 98.31 84 GLN A O 1
ATOM 690 N N . GLY A 1 85 ? -2.137 -4.581 -4.452 1.00 98.12 85 GLY A N 1
ATOM 691 C CA . GLY A 1 85 ? -2.258 -5.567 -3.381 1.00 98.12 85 GLY A CA 1
ATOM 692 C C . GLY A 1 85 ? -2.127 -4.943 -1.991 1.00 98.12 85 GLY A C 1
ATOM 693 O O . GLY A 1 85 ? -2.999 -5.152 -1.144 1.00 98.12 85 GLY A O 1
ATOM 694 N N . LEU A 1 86 ? -1.092 -4.129 -1.772 1.00 97.50 86 LEU A N 1
ATOM 695 C CA . LEU A 1 86 ? -0.873 -3.441 -0.495 1.00 97.50 86 LEU A CA 1
ATOM 696 C C . LEU A 1 86 ? -1.989 -2.449 -0.163 1.00 97.50 86 LEU A C 1
ATOM 698 O O . LEU A 1 86 ? -2.500 -2.467 0.954 1.00 97.50 86 LEU A O 1
ATOM 702 N N . VAL A 1 87 ? -2.411 -1.621 -1.123 1.00 98.31 87 VAL A N 1
ATOM 703 C CA . VAL A 1 87 ? -3.514 -0.664 -0.923 1.00 98.31 87 VAL A CA 1
ATOM 704 C C . VAL A 1 87 ? -4.803 -1.397 -0.557 1.00 98.31 87 VAL A C 1
ATOM 706 O O . VAL A 1 87 ? -5.494 -1.013 0.386 1.00 98.31 87 VAL A O 1
ATOM 709 N N . LYS A 1 88 ? -5.112 -2.503 -1.246 1.00 98.38 88 LYS A N 1
ATOM 710 C CA . LYS A 1 88 ? -6.291 -3.320 -0.940 1.00 98.38 88 LYS A CA 1
ATOM 711 C C . LYS A 1 88 ? -6.247 -3.874 0.486 1.00 98.38 88 LYS A C 1
ATOM 713 O O . LYS A 1 88 ? -7.257 -3.814 1.186 1.00 98.38 88 LYS A O 1
ATOM 718 N N . GLN A 1 89 ? -5.100 -4.397 0.920 1.00 97.06 89 GLN A N 1
ATOM 719 C CA . GLN A 1 89 ? -4.921 -4.902 2.285 1.00 97.06 89 GLN A CA 1
ATOM 720 C C . GLN A 1 89 ? -5.039 -3.786 3.327 1.00 97.06 89 GLN A C 1
ATOM 722 O O . GLN A 1 89 ? -5.735 -3.957 4.326 1.00 97.06 89 GLN A O 1
ATOM 727 N N . LEU A 1 90 ? -4.421 -2.628 3.080 1.00 96.56 90 LEU A N 1
ATOM 728 C CA . LEU A 1 90 ? -4.497 -1.472 3.971 1.00 96.56 90 LEU A CA 1
ATOM 729 C C . LEU A 1 90 ? -5.948 -1.006 4.161 1.00 96.56 90 LEU A C 1
ATOM 731 O O . LEU A 1 90 ? -6.381 -0.803 5.295 1.00 96.56 90 LEU A O 1
ATOM 735 N N . ASN A 1 91 ? -6.714 -0.900 3.073 1.00 97.50 91 ASN A N 1
ATOM 736 C CA . ASN A 1 91 ? -8.126 -0.513 3.117 1.00 97.50 91 ASN A CA 1
ATOM 737 C C . ASN A 1 91 ? -8.979 -1.541 3.879 1.00 97.50 91 ASN A C 1
ATOM 739 O O . ASN A 1 91 ? -9.828 -1.168 4.689 1.00 97.50 91 ASN A O 1
ATOM 743 N N . ALA A 1 92 ? -8.742 -2.838 3.660 1.00 96.88 92 ALA A N 1
ATOM 744 C CA . ALA A 1 92 ? -9.453 -3.904 4.366 1.00 96.88 92 ALA A CA 1
ATOM 745 C C . ALA A 1 92 ? -9.167 -3.887 5.879 1.00 96.88 92 ALA A C 1
ATOM 747 O O . ALA A 1 92 ? -10.090 -3.993 6.693 1.00 96.88 92 ALA A O 1
ATOM 748 N N . ASN A 1 93 ? -7.902 -3.692 6.260 1.00 92.12 93 ASN A N 1
ATOM 749 C CA . ASN A 1 93 ? -7.496 -3.565 7.658 1.00 92.12 93 ASN A CA 1
ATOM 750 C C . ASN A 1 93 ? -8.142 -2.340 8.311 1.00 92.12 93 ASN A C 1
ATOM 752 O O . ASN A 1 93 ? -8.675 -2.438 9.415 1.00 92.12 93 ASN A O 1
ATOM 756 N N . PHE A 1 94 ? -8.154 -1.204 7.612 1.00 93.75 94 PHE A N 1
ATOM 757 C CA . PHE A 1 94 ? -8.777 0.022 8.099 1.00 93.75 94 PHE A CA 1
ATOM 758 C C . PHE A 1 94 ? -10.296 -0.121 8.301 1.00 93.75 94 PHE A C 1
ATOM 760 O O . PHE A 1 94 ? -10.834 0.298 9.330 1.00 93.75 94 PHE A O 1
ATOM 767 N N . SER A 1 95 ? -10.989 -0.778 7.366 1.00 94.12 95 SER A N 1
ATOM 768 C CA . SER A 1 95 ? -12.418 -1.084 7.507 1.00 94.12 95 SER A CA 1
ATOM 769 C C . SER A 1 95 ? -12.685 -1.999 8.707 1.00 94.12 95 SER A C 1
ATOM 771 O O . SER A 1 95 ? -13.566 -1.716 9.519 1.00 94.12 95 SER A O 1
ATOM 773 N N . THR A 1 96 ? -11.876 -3.049 8.875 1.00 89.25 96 THR A N 1
ATOM 774 C CA . THR A 1 96 ? -11.983 -3.982 10.010 1.00 89.25 96 THR A CA 1
ATOM 775 C C . THR A 1 96 ? -11.771 -3.272 11.343 1.00 89.25 96 THR A C 1
ATOM 777 O O . THR A 1 96 ? -12.553 -3.464 12.277 1.00 89.25 96 THR A O 1
ATOM 780 N N . TYR A 1 97 ? -10.743 -2.423 11.425 1.00 85.88 97 TYR A N 1
ATOM 781 C CA . TYR A 1 97 ? -10.467 -1.599 12.597 1.00 85.88 97 TYR A CA 1
ATOM 782 C C . TYR A 1 97 ? -11.673 -0.719 12.943 1.00 85.88 97 TYR A C 1
ATOM 784 O O . TYR A 1 97 ? -12.190 -0.801 14.054 1.00 85.88 97 TYR A O 1
ATOM 792 N N . THR A 1 98 ? -12.181 0.043 11.972 1.00 86.94 98 THR A N 1
ATOM 793 C CA . THR A 1 98 ? -13.307 0.967 12.176 1.00 86.94 98 THR A CA 1
ATOM 794 C C . THR A 1 98 ? -14.563 0.241 12.658 1.00 86.94 98 THR A C 1
ATOM 796 O O . THR A 1 98 ? -15.189 0.667 13.629 1.00 86.94 98 THR A O 1
ATOM 799 N N . ASN A 1 99 ? -14.898 -0.897 12.042 1.00 84.44 99 ASN A N 1
ATOM 800 C CA . ASN A 1 99 ? -16.051 -1.709 12.436 1.00 84.44 99 ASN A CA 1
ATOM 801 C C . ASN A 1 99 ? -15.896 -2.273 13.854 1.00 84.44 99 ASN A C 1
ATOM 803 O O . ASN A 1 99 ? -16.838 -2.239 14.645 1.00 84.44 99 ASN A O 1
ATOM 807 N N . SER A 1 100 ? -14.699 -2.754 14.195 1.00 74.38 100 SER A N 1
ATOM 808 C CA . SER A 1 100 ? -14.410 -3.306 15.522 1.00 74.38 100 SER A CA 1
ATOM 809 C C . SER A 1 100 ? -14.470 -2.225 16.600 1.00 74.38 100 SER A C 1
ATOM 811 O O . SER A 1 100 ? -15.039 -2.445 17.665 1.00 74.38 100 SER A O 1
ATOM 813 N N . THR A 1 101 ? -13.942 -1.029 16.322 1.00 78.88 101 THR A N 1
ATOM 814 C CA . THR A 1 101 ? -14.033 0.114 17.238 1.00 78.88 101 THR A CA 1
ATOM 815 C C . THR A 1 101 ? -15.481 0.549 17.450 1.00 78.88 101 THR A C 1
ATOM 817 O O . THR A 1 101 ? -15.870 0.795 18.589 1.00 78.88 101 THR A O 1
ATOM 820 N N . ALA A 1 102 ? -16.299 0.589 16.394 1.00 79.75 102 ALA A N 1
ATOM 821 C CA . ALA A 1 102 ? -17.721 0.907 16.518 1.00 79.75 102 ALA A CA 1
ATOM 822 C C . ALA A 1 102 ? -18.473 -0.140 17.361 1.00 79.75 102 ALA A C 1
ATOM 824 O O . ALA A 1 102 ? -19.258 0.221 18.237 1.00 79.75 102 ALA A O 1
ATOM 825 N N . ALA A 1 103 ? -18.192 -1.430 17.152 1.00 74.19 103 ALA A N 1
ATOM 826 C CA . ALA A 1 103 ? -18.777 -2.508 17.948 1.00 74.19 103 ALA A CA 1
ATOM 827 C C . ALA A 1 103 ? -18.379 -2.412 19.431 1.00 74.19 103 ALA A C 1
ATOM 829 O O . ALA A 1 103 ? -19.237 -2.510 20.306 1.00 74.19 103 ALA A O 1
ATOM 830 N N . LEU A 1 104 ? -17.097 -2.161 19.722 1.00 70.69 104 LEU A N 1
ATOM 831 C CA . LEU A 1 104 ? -16.612 -1.951 21.090 1.00 70.69 104 LEU A CA 1
ATOM 832 C C . LEU A 1 104 ? -17.282 -0.749 21.755 1.00 70.69 104 LEU A C 1
ATOM 834 O O . LEU A 1 104 ? -17.664 -0.837 22.918 1.00 70.69 104 LEU A O 1
ATOM 838 N N . GLN A 1 105 ? -17.469 0.349 21.023 1.00 73.94 105 GLN A N 1
ATOM 839 C CA . GLN A 1 105 ? -18.181 1.510 21.544 1.00 73.94 105 GLN A CA 1
ATOM 840 C C . GLN A 1 105 ? -19.641 1.172 21.875 1.00 73.94 105 GLN A C 1
ATOM 842 O O . GLN A 1 105 ? -20.103 1.500 22.962 1.00 73.94 105 GLN A O 1
ATOM 847 N N . GLY A 1 106 ? -20.327 0.413 21.016 1.00 71.62 106 GLY A N 1
ATOM 848 C CA . GLY A 1 106 ? -21.677 -0.079 21.305 1.00 71.62 106 GLY A CA 1
ATOM 849 C C . GLY A 1 106 ? -21.750 -0.993 22.537 1.00 71.62 106 GLY A C 1
ATOM 850 O O . GLY A 1 106 ? -22.706 -0.909 23.310 1.00 71.62 106 GLY A O 1
ATOM 851 N N . LEU A 1 107 ? -20.736 -1.838 22.760 1.00 71.69 107 LEU A N 1
ATOM 852 C CA . LEU A 1 107 ? -20.632 -2.659 23.973 1.00 71.69 107 LEU A CA 1
ATOM 853 C C . LEU A 1 107 ? -20.414 -1.802 25.223 1.00 71.69 107 LEU A C 1
ATOM 855 O O . LEU A 1 107 ? -21.051 -2.054 26.243 1.00 71.69 107 LEU A O 1
ATOM 859 N N . ILE A 1 108 ? -19.561 -0.777 25.141 1.00 72.38 108 ILE A N 1
ATOM 860 C CA . ILE A 1 108 ? -19.332 0.174 26.236 1.00 72.38 108 ILE A CA 1
ATOM 861 C C . ILE A 1 108 ? -20.629 0.918 26.564 1.00 72.38 108 ILE A C 1
ATOM 863 O O . ILE A 1 108 ? -21.038 0.930 27.722 1.00 72.38 108 ILE A O 1
ATOM 867 N N . ASP A 1 109 ? -21.318 1.460 25.560 1.00 73.94 109 ASP A N 1
ATOM 868 C CA . ASP A 1 109 ? -22.583 2.177 25.749 1.00 73.94 109 ASP A CA 1
ATOM 869 C C . ASP A 1 109 ? -23.660 1.267 26.363 1.00 73.94 109 ASP A C 1
ATOM 871 O O . ASP A 1 109 ? -24.432 1.687 27.226 1.00 73.94 109 ASP A O 1
ATOM 875 N N . SER A 1 110 ? -23.699 -0.004 25.953 1.00 78.12 110 SER A N 1
ATOM 876 C CA . SER A 1 110 ? -24.616 -1.001 26.518 1.00 78.12 110 SER A CA 1
ATOM 877 C C . SER A 1 110 ? -24.271 -1.340 27.970 1.00 78.12 110 SER A C 1
ATOM 879 O O . SER A 1 110 ? -25.169 -1.426 28.804 1.00 78.12 110 SER A O 1
ATOM 881 N N . ALA A 1 111 ? -22.984 -1.487 28.295 1.00 73.56 111 ALA A N 1
ATOM 882 C CA . ALA A 1 111 ? -22.523 -1.735 29.659 1.00 73.56 111 ALA A CA 1
ATOM 883 C C . ALA A 1 111 ? -22.813 -0.546 30.590 1.00 73.56 111 ALA A C 1
ATOM 885 O O . ALA A 1 111 ? -23.196 -0.750 31.742 1.00 73.56 111 ALA A O 1
ATOM 886 N N . VAL A 1 112 ? -22.683 0.690 30.094 1.00 78.62 112 VAL A N 1
ATOM 887 C CA . VAL A 1 112 ? -23.060 1.905 30.834 1.00 78.62 112 VAL A CA 1
ATOM 888 C C . VAL A 1 112 ? -24.560 1.906 31.130 1.00 78.62 112 VAL A C 1
ATOM 890 O O . VAL A 1 112 ? -24.942 2.025 32.291 1.00 78.62 112 VAL A O 1
ATOM 893 N N . LYS A 1 113 ? -25.410 1.669 30.122 1.00 83.19 113 LYS A N 1
ATOM 894 C CA . LYS A 1 113 ? -26.871 1.584 30.310 1.00 83.19 113 LYS A CA 1
ATOM 895 C C . LYS A 1 113 ? -27.282 0.480 31.282 1.00 83.19 113 LYS A C 1
ATOM 897 O O . LYS A 1 113 ? -28.209 0.669 32.065 1.00 83.19 113 LYS A O 1
ATOM 902 N N . LEU A 1 114 ? -26.606 -0.671 31.240 1.00 82.62 114 LEU A N 1
ATOM 903 C CA . LEU A 1 114 ? -26.863 -1.767 32.173 1.00 82.62 114 LEU A CA 1
ATOM 904 C C . LEU A 1 114 ? -26.571 -1.338 33.616 1.00 82.62 114 LEU A C 1
ATOM 906 O O . LEU A 1 114 ? -27.427 -1.521 34.476 1.00 82.62 114 LEU A O 1
ATOM 910 N N . LYS A 1 115 ? -25.418 -0.701 33.859 1.00 79.50 115 LYS A N 1
ATOM 911 C CA . LYS A 1 115 ? -25.064 -0.168 35.184 1.00 79.50 115 LYS A CA 1
ATOM 912 C C . LYS A 1 115 ? -26.036 0.902 35.674 1.00 79.50 115 LYS A C 1
ATOM 914 O O . LYS A 1 115 ? -26.387 0.922 36.850 1.00 79.50 115 LYS A O 1
ATOM 919 N N . GLU A 1 116 ? -26.488 1.789 34.792 1.00 83.75 116 GLU A N 1
ATOM 920 C CA . GLU A 1 116 ? -27.513 2.781 35.134 1.00 83.75 116 GLU A CA 1
ATOM 921 C C . GLU A 1 116 ? -28.834 2.104 35.523 1.00 83.75 116 GLU A C 1
ATOM 923 O O . GLU A 1 116 ? -29.444 2.460 36.531 1.00 83.75 116 GLU A O 1
ATOM 928 N N . SER A 1 117 ? -29.261 1.088 34.766 1.00 84.88 117 SER A N 1
ATOM 929 C CA . SER A 1 117 ? -30.471 0.317 35.067 1.00 84.88 117 SER A CA 1
ATOM 930 C C . SER A 1 117 ? -30.367 -0.439 36.393 1.00 84.88 117 SER A C 1
ATOM 932 O O . SER A 1 117 ? -31.331 -0.463 37.155 1.00 84.88 117 SER A O 1
ATOM 934 N N . GLU A 1 118 ? -29.216 -1.045 36.674 1.00 82.25 118 GLU A N 1
ATOM 935 C CA . GLU A 1 118 ? -28.920 -1.729 37.935 1.00 82.25 118 GLU A CA 1
ATOM 936 C C . GLU A 1 118 ? -28.985 -0.753 39.117 1.00 82.25 118 GLU A C 1
ATOM 938 O O . GLU A 1 118 ? -29.725 -0.980 40.074 1.00 82.25 118 GLU A O 1
ATOM 943 N N . SER A 1 119 ? -28.314 0.398 39.005 1.00 83.00 11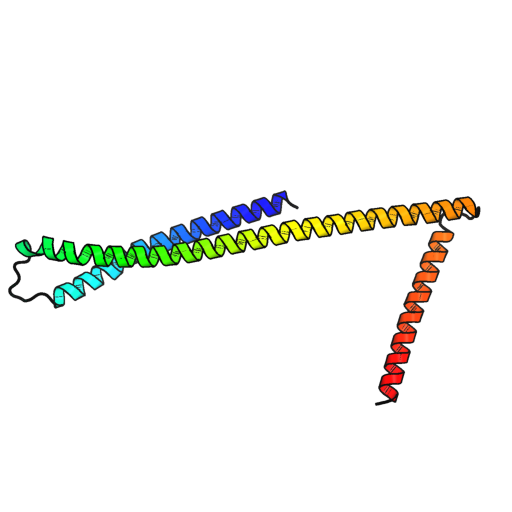9 SER A N 1
ATOM 944 C CA . SER A 1 119 ? -28.358 1.462 40.014 1.00 83.00 119 SER A CA 1
ATOM 945 C C . SER A 1 119 ? -29.785 1.962 40.271 1.00 83.00 119 SER A C 1
ATOM 947 O O . SER A 1 119 ? -30.177 2.178 41.422 1.00 83.00 119 SER A O 1
ATOM 949 N N . ASN A 1 120 ? -30.586 2.133 39.215 1.00 84.94 120 ASN A N 1
ATOM 950 C CA . ASN A 1 120 ? -31.984 2.547 39.329 1.00 84.94 120 ASN A CA 1
ATOM 951 C C . ASN A 1 120 ? -32.838 1.484 40.037 1.00 84.94 120 ASN A C 1
ATOM 953 O O . ASN A 1 120 ? -33.654 1.828 40.892 1.00 84.94 120 ASN A O 1
ATOM 957 N N . ALA A 1 121 ? -32.637 0.200 39.723 1.00 83.25 121 ALA A N 1
ATOM 958 C CA . ALA A 1 121 ? -33.344 -0.904 40.369 1.00 83.25 121 ALA A CA 1
ATOM 959 C C . ALA A 1 121 ? -32.994 -1.017 41.862 1.00 83.25 121 ALA A C 1
ATOM 961 O O . ALA A 1 121 ? -33.896 -1.155 42.690 1.00 83.25 121 ALA A O 1
ATOM 962 N N . LEU A 1 122 ? -31.710 -0.889 42.218 1.00 81.88 122 LEU A N 1
ATOM 963 C CA . LEU A 1 122 ? -31.250 -0.876 43.610 1.00 81.88 122 LEU A CA 1
ATOM 964 C C . LEU A 1 122 ? -31.866 0.292 44.392 1.00 81.88 122 LEU A C 1
ATOM 966 O O . LEU A 1 122 ? -32.398 0.094 45.482 1.00 81.88 122 LEU A O 1
ATOM 970 N N . THR A 1 123 ? -31.891 1.490 43.802 1.00 83.00 123 THR A N 1
ATOM 971 C CA . THR A 1 123 ? -32.505 2.679 44.420 1.00 83.00 123 THR A CA 1
ATOM 972 C C . THR A 1 123 ? -34.021 2.513 44.603 1.00 83.00 123 THR A C 1
ATOM 974 O O . THR A 1 123 ? -34.587 2.905 45.629 1.00 83.00 123 THR A O 1
ATOM 977 N N . ALA A 1 124 ? -34.703 1.903 43.628 1.00 82.19 124 ALA A N 1
ATOM 978 C CA . ALA A 1 124 ? -36.130 1.602 43.719 1.00 82.19 124 ALA A CA 1
ATOM 979 C C . ALA A 1 124 ? -36.429 0.554 44.806 1.00 82.19 124 ALA A C 1
ATOM 981 O O . ALA A 1 124 ? -37.386 0.715 45.561 1.00 82.19 124 ALA A O 1
ATOM 982 N N . LEU A 1 125 ? -35.593 -0.483 44.933 1.00 79.69 125 LEU A N 1
ATOM 983 C CA . LEU A 1 125 ? -35.673 -1.471 46.014 1.00 79.69 125 LEU A CA 1
ATOM 984 C C . LEU A 1 125 ? -35.480 -0.827 47.387 1.00 79.69 125 LEU A C 1
ATOM 986 O O . LEU A 1 125 ? -36.254 -1.103 48.303 1.00 79.69 125 LEU A O 1
ATOM 990 N N . GLU A 1 126 ? -34.490 0.053 47.534 1.00 83.69 126 GLU A N 1
ATOM 991 C CA . GLU A 1 126 ? -34.254 0.800 48.775 1.00 83.69 126 GLU A CA 1
ATOM 992 C C . GLU A 1 126 ? -35.475 1.646 49.153 1.00 83.69 126 GLU A C 1
ATOM 994 O O . GLU A 1 126 ? -35.944 1.596 50.290 1.00 83.69 126 GLU A O 1
ATOM 999 N N . SER A 1 127 ? -36.067 2.321 48.165 1.00 82.69 127 SER A N 1
ATOM 1000 C CA . SER A 1 127 ? -37.296 3.101 48.344 1.00 82.69 127 SER A CA 1
ATOM 1001 C C . SER A 1 127 ? -38.501 2.238 48.746 1.00 82.69 127 SER A C 1
ATOM 1003 O O . SER A 1 127 ? -39.266 2.627 49.624 1.00 82.69 127 SER A O 1
ATOM 1005 N N . LEU A 1 128 ? -38.678 1.063 48.130 1.00 84.56 128 LEU A N 1
ATOM 1006 C CA . LEU A 1 128 ? -39.798 0.151 48.406 1.00 84.56 128 LEU A CA 1
ATOM 1007 C C . LEU A 1 128 ? -39.694 -0.525 49.777 1.00 84.56 128 LEU A C 1
ATOM 1009 O O . LEU A 1 128 ? -40.701 -0.746 50.444 1.00 84.56 128 LEU A O 1
ATOM 1013 N N . THR A 1 129 ? -38.477 -0.880 50.180 1.00 84.00 129 THR A N 1
ATOM 1014 C CA . THR A 1 129 ? -38.196 -1.564 51.451 1.00 84.00 129 THR A CA 1
ATOM 1015 C C . THR A 1 129 ? -38.027 -0.600 52.626 1.00 84.00 129 THR A C 1
ATOM 1017 O O . THR A 1 129 ? -38.016 -1.041 53.774 1.00 84.00 129 THR A O 1
ATOM 1020 N N . GLY A 1 130 ? -37.912 0.707 52.363 1.00 81.38 130 GLY A N 1
ATOM 1021 C CA . GLY A 1 130 ? -37.726 1.742 53.383 1.00 81.38 130 GLY A CA 1
ATOM 1022 C C . GLY A 1 130 ? -36.360 1.696 54.077 1.00 81.38 130 GLY A C 1
ATOM 1023 O O . GLY A 1 130 ? -36.200 2.274 55.152 1.00 81.38 130 GLY A O 1
ATOM 1024 N N . VAL A 1 131 ? -35.383 0.992 53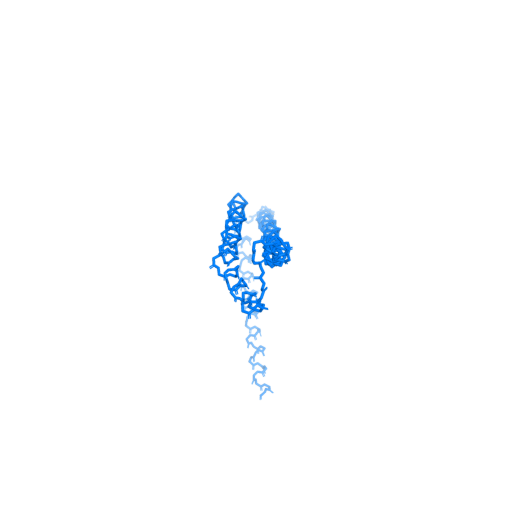.499 1.00 82.62 131 VAL A N 1
ATOM 1025 C CA . VAL A 1 131 ? -34.020 0.909 54.041 1.00 82.62 131 VAL A CA 1
ATOM 1026 C C . VAL A 1 131 ? -33.191 2.122 53.620 1.00 82.62 131 VAL A C 1
ATOM 1028 O O . VAL A 1 131 ? -33.469 2.777 52.618 1.00 82.62 131 VAL A O 1
ATOM 1031 N N . SER A 1 132 ? -32.147 2.432 54.390 1.00 82.31 132 SER A N 1
ATOM 1032 C CA . SER A 1 132 ? -31.248 3.553 54.103 1.00 82.31 132 SER A CA 1
ATOM 1033 C C . SER A 1 132 ? -30.587 3.435 52.717 1.00 82.31 132 SER A C 1
ATOM 1035 O O . SER A 1 132 ? -30.202 2.325 52.332 1.00 82.31 132 SER A O 1
ATOM 1037 N N . PRO A 1 133 ? -30.375 4.552 51.994 1.00 75.88 133 PRO A N 1
ATOM 1038 C CA . PRO A 1 133 ? -29.676 4.543 50.711 1.00 75.88 133 PRO A CA 1
ATOM 1039 C C . PRO A 1 133 ? -28.305 3.854 50.781 1.00 75.88 133 PRO A C 1
ATOM 1041 O O . PRO A 1 133 ? -27.543 4.073 51.725 1.00 75.88 133 PRO A O 1
ATOM 1044 N N . GLY A 1 134 ? -27.989 3.017 49.795 1.00 74.25 134 GLY A N 1
ATOM 1045 C CA . GLY A 1 134 ? -26.753 2.228 49.727 1.00 74.25 134 GLY A CA 1
ATOM 1046 C C . GLY A 1 134 ? -26.752 0.929 50.548 1.00 74.25 134 GLY A C 1
ATOM 1047 O O . GLY A 1 134 ? -25.727 0.237 50.593 1.00 74.25 134 GLY A O 1
ATOM 1048 N N . THR A 1 135 ? -27.864 0.566 51.196 1.00 78.38 135 THR A N 1
ATOM 1049 C CA . THR A 1 135 ? -27.983 -0.688 51.963 1.00 78.38 135 THR A CA 1
ATOM 1050 C C . THR A 1 135 ? -28.102 -1.900 51.042 1.00 78.38 135 THR A C 1
ATOM 1052 O O . THR A 1 135 ? -27.392 -2.885 51.247 1.00 78.38 135 THR A O 1
ATOM 1055 N N . VAL A 1 136 ? -28.949 -1.837 50.008 1.00 75.00 136 VAL A N 1
ATOM 1056 C CA . VAL A 1 136 ? -29.156 -2.968 49.085 1.00 75.00 136 VAL A CA 1
ATOM 1057 C C . VAL A 1 136 ? -27.911 -3.155 48.219 1.00 75.00 136 VAL A C 1
ATOM 1059 O O . VAL A 1 136 ? -27.439 -4.277 48.071 1.00 75.00 136 VAL A O 1
ATOM 1062 N N . THR A 1 137 ? -27.291 -2.055 47.786 1.00 74.19 137 THR A N 1
ATOM 1063 C CA . THR A 1 137 ? -26.012 -2.071 47.049 1.00 74.19 137 THR A CA 1
ATOM 1064 C C . THR A 1 137 ? -24.888 -2.761 47.843 1.00 74.19 137 THR A C 1
ATOM 1066 O O . THR A 1 137 ? -24.117 -3.549 47.301 1.00 74.19 137 THR A O 1
ATOM 1069 N N . ASN A 1 138 ? -24.797 -2.512 49.157 1.00 75.69 138 ASN A N 1
ATOM 1070 C CA . ASN A 1 138 ? -23.815 -3.178 50.023 1.00 75.69 138 ASN A CA 1
ATOM 1071 C C . ASN A 1 138 ? -24.095 -4.674 50.212 1.00 75.69 138 ASN A C 1
ATOM 1073 O O . ASN A 1 138 ? -23.157 -5.460 50.357 1.00 75.69 138 ASN A O 1
ATOM 1077 N N . ILE A 1 139 ? -25.370 -5.064 50.274 1.00 77.31 139 ILE A N 1
ATOM 1078 C CA . ILE A 1 139 ? -25.773 -6.470 50.392 1.00 77.31 139 ILE A CA 1
ATOM 1079 C C . ILE A 1 139 ? -25.419 -7.219 49.106 1.00 77.31 139 ILE A C 1
ATOM 1081 O O . ILE A 1 139 ? -24.813 -8.286 49.186 1.00 77.31 139 ILE A O 1
ATOM 1085 N N . ASP A 1 140 ? -25.718 -6.630 47.952 1.00 75.38 140 ASP A N 1
ATOM 1086 C CA . ASP A 1 140 ? -25.445 -7.208 46.638 1.00 75.38 140 ASP A CA 1
ATOM 1087 C C . ASP A 1 140 ? -23.937 -7.423 46.414 1.00 75.38 140 ASP A C 1
ATOM 1089 O O . ASP A 1 140 ? -23.482 -8.547 46.194 1.00 75.38 140 ASP A O 1
ATOM 1093 N N . ALA A 1 141 ? -23.118 -6.397 46.677 1.00 75.56 141 ALA A N 1
ATOM 1094 C CA . ALA A 1 141 ? -21.659 -6.502 46.593 1.00 75.56 141 ALA A CA 1
ATOM 1095 C C . ALA A 1 141 ? -21.061 -7.555 47.553 1.00 75.56 141 ALA A C 1
ATOM 1097 O O . ALA A 1 141 ? -20.058 -8.208 47.247 1.00 75.56 141 ALA A O 1
ATOM 1098 N N . ARG A 1 142 ? -21.655 -7.741 48.743 1.00 78.31 142 ARG A N 1
ATOM 1099 C CA . ARG A 1 142 ? -21.233 -8.785 49.697 1.00 78.31 142 ARG A CA 1
ATOM 1100 C C . ARG A 1 142 ? -21.622 -10.182 49.223 1.00 78.31 142 ARG A C 1
ATOM 1102 O O . ARG A 1 142 ? -20.825 -11.103 49.402 1.00 78.31 142 ARG A O 1
ATOM 1109 N N . LEU A 1 143 ? -22.805 -10.335 48.632 1.00 75.56 143 LEU A N 1
ATOM 1110 C CA . LEU A 1 143 ? -23.274 -11.586 48.036 1.00 75.56 143 LEU A CA 1
ATOM 1111 C C . LEU A 1 143 ? -22.394 -11.999 46.856 1.00 75.56 143 LEU A C 1
ATOM 1113 O O . LEU A 1 143 ? -21.931 -13.136 46.817 1.00 75.56 143 LEU A O 1
ATOM 1117 N N . GLU A 1 144 ? -22.075 -11.078 45.951 1.00 79.00 144 GLU A N 1
ATOM 1118 C CA . GLU A 1 144 ? -21.227 -11.351 44.787 1.00 79.00 144 GLU A CA 1
ATOM 1119 C C . GLU A 1 144 ? -19.789 -11.728 45.194 1.00 79.00 144 GLU A C 1
ATOM 1121 O O . GLU A 1 144 ? -19.193 -12.687 44.685 1.00 79.00 144 GLU A O 1
ATOM 1126 N N . LYS A 1 145 ? -19.239 -11.046 46.208 1.00 82.50 145 LYS A N 1
ATOM 1127 C CA . LYS A 1 145 ? -17.947 -11.409 46.807 1.00 82.50 145 LYS A CA 1
ATOM 1128 C C . LYS A 1 145 ? -17.977 -12.798 47.456 1.00 82.50 145 LYS A C 1
ATOM 1130 O O . LYS A 1 145 ? -17.034 -13.565 47.280 1.00 82.50 145 LYS A O 1
ATOM 1135 N N . LEU A 1 146 ? -19.041 -13.138 48.183 1.00 80.50 146 LEU A N 1
ATOM 1136 C CA . LEU A 1 146 ? -19.221 -14.474 48.763 1.00 80.50 146 LEU A CA 1
ATOM 1137 C C . LEU A 1 146 ? -19.298 -15.554 47.678 1.00 80.50 146 LEU A C 1
ATOM 1139 O O . LEU A 1 146 ? -18.619 -16.575 47.782 1.00 80.50 146 LEU A O 1
ATOM 1143 N N . LEU A 1 147 ? -20.077 -15.316 46.621 1.00 75.12 147 LEU A N 1
ATOM 1144 C CA . LEU A 1 147 ? -20.245 -16.251 45.510 1.00 75.12 147 LEU A CA 1
ATOM 1145 C C . LEU A 1 147 ? -18.926 -16.480 44.764 1.00 75.12 147 LEU A C 1
ATOM 1147 O O . LEU A 1 147 ? -18.525 -17.631 44.588 1.00 75.12 147 LEU A O 1
ATOM 1151 N N . SER A 1 148 ? -18.200 -15.418 44.410 1.00 81.38 148 SER A N 1
ATOM 1152 C CA . SER A 1 148 ? -16.894 -15.530 43.741 1.00 81.38 148 SER A CA 1
ATOM 1153 C C . SER A 1 148 ? -15.835 -16.228 44.604 1.00 81.38 148 SER A C 1
ATOM 1155 O O . SER A 1 148 ? -15.093 -17.076 44.106 1.00 81.38 148 SER A O 1
ATOM 1157 N N . GLN A 1 149 ? -15.787 -15.942 45.910 1.00 83.12 149 GLN A N 1
ATOM 1158 C CA . GLN A 1 149 ? -14.903 -16.646 46.843 1.00 83.12 149 GLN A CA 1
ATOM 1159 C C . GLN A 1 149 ? -15.261 -18.131 46.946 1.00 83.12 149 GLN A C 1
ATOM 1161 O O . GLN A 1 149 ? -14.370 -18.974 46.865 1.00 83.12 149 GLN A O 1
ATOM 1166 N N . SER A 1 150 ? -16.552 -18.458 47.050 1.00 74.62 150 SER A N 1
ATOM 1167 C CA . SER A 1 150 ? -17.013 -19.847 47.107 1.00 74.62 150 SER A CA 1
ATOM 1168 C C . SER A 1 150 ? -16.674 -20.623 45.831 1.00 74.62 150 SER A C 1
ATOM 1170 O O . SER A 1 150 ? -16.173 -21.741 45.919 1.00 74.62 150 SER A O 1
ATOM 1172 N N . GLY A 1 151 ? -16.849 -20.010 44.654 1.00 76.12 151 GLY A N 1
ATOM 1173 C CA . GLY A 1 151 ? -16.504 -20.608 43.365 1.00 76.12 151 GLY A CA 1
ATOM 1174 C C . GLY A 1 151 ? -15.010 -20.906 43.249 1.00 76.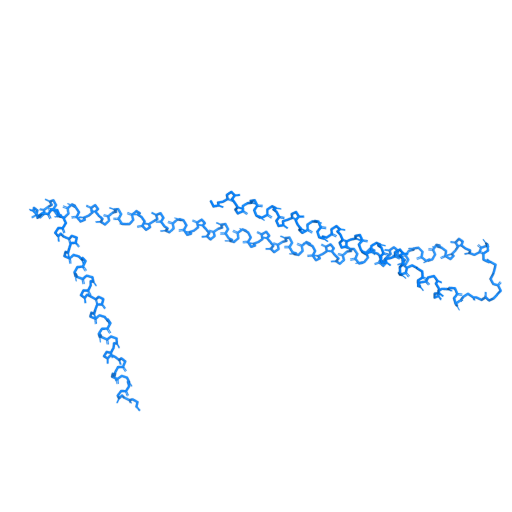12 151 GLY A C 1
ATOM 1175 O O . GLY A 1 151 ? -14.636 -22.021 42.896 1.00 76.12 151 GLY A O 1
ATOM 1176 N N . ASN A 1 152 ? -14.154 -19.957 43.643 1.00 80.62 152 ASN A N 1
ATOM 1177 C CA . ASN A 1 152 ? -12.703 -20.164 43.673 1.00 80.62 152 ASN A CA 1
ATOM 1178 C C . ASN A 1 152 ? -12.290 -21.278 44.647 1.00 80.62 152 ASN A C 1
ATOM 1180 O O . ASN A 1 152 ? -11.427 -22.090 44.323 1.00 80.62 152 ASN A O 1
ATOM 1184 N N . THR A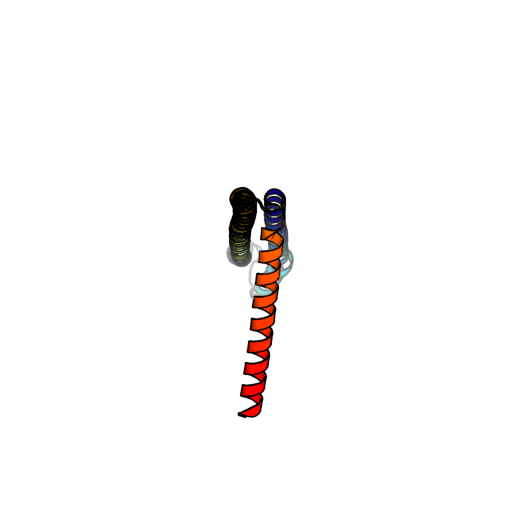 1 153 ? -12.902 -21.352 45.833 1.00 79.69 153 THR A N 1
ATOM 1185 C CA . THR A 1 153 ? -12.628 -22.431 46.795 1.00 79.69 153 THR A CA 1
ATOM 1186 C C . THR A 1 153 ? -13.078 -23.794 46.267 1.00 79.69 153 THR A C 1
ATOM 1188 O O . THR A 1 153 ? -12.357 -24.777 46.427 1.00 79.69 153 THR A O 1
ATOM 1191 N N . ILE A 1 154 ? -14.237 -23.870 45.607 1.00 79.81 154 ILE A N 1
ATOM 1192 C CA . ILE A 1 154 ? -14.723 -25.106 44.980 1.00 79.81 154 ILE A CA 1
ATOM 1193 C C . ILE A 1 154 ? -13.781 -25.546 43.858 1.00 79.81 154 ILE A C 1
ATOM 1195 O O . ILE A 1 154 ? -13.430 -26.722 43.793 1.00 79.81 154 ILE A O 1
ATOM 1199 N N . ASP A 1 155 ? -13.323 -24.620 43.017 1.00 79.25 155 ASP A N 1
ATOM 1200 C CA . ASP A 1 155 ? -12.375 -24.930 41.947 1.00 79.25 155 ASP A CA 1
ATOM 1201 C C . ASP A 1 155 ? -11.036 -25.437 42.507 1.00 79.25 155 ASP A C 1
ATOM 1203 O O . ASP A 1 155 ? -10.528 -26.475 42.084 1.00 79.25 155 ASP A O 1
ATOM 1207 N N . GLN A 1 156 ? -10.511 -24.797 43.556 1.00 84.12 156 GLN A N 1
ATOM 1208 C CA . GLN A 1 156 ? -9.320 -25.272 44.269 1.00 84.12 156 GLN A CA 1
ATOM 1209 C C . GLN A 1 156 ? -9.507 -26.679 44.862 1.00 84.12 156 GLN A C 1
ATOM 1211 O O . GLN A 1 156 ? -8.601 -27.510 44.774 1.00 84.12 156 GLN A O 1
ATOM 1216 N N . LEU A 1 157 ? -10.678 -26.978 45.436 1.00 77.94 157 LEU A N 1
ATOM 1217 C CA . LEU A 1 157 ? -11.006 -28.308 45.962 1.00 77.94 157 LEU A CA 1
ATOM 1218 C C . LEU A 1 157 ? -11.131 -29.359 44.851 1.00 77.94 157 LEU A C 1
ATOM 1220 O O . LEU A 1 157 ? -10.672 -30.491 45.025 1.00 77.94 157 LEU A O 1
ATOM 1224 N N . LEU A 1 158 ? -11.706 -29.000 43.701 1.00 79.12 158 LEU A N 1
ATOM 1225 C CA . LEU A 1 158 ? -11.778 -29.867 42.522 1.00 79.12 158 LEU A CA 1
ATOM 1226 C C . LEU A 1 158 ? -10.381 -30.166 41.974 1.00 79.12 158 LEU A C 1
ATOM 1228 O O . LEU A 1 158 ? -10.056 -31.326 41.718 1.00 79.12 158 LEU A O 1
ATOM 1232 N N . GLN A 1 159 ? -9.524 -29.149 41.867 1.00 83.81 159 GLN A N 1
ATOM 1233 C CA . GLN A 1 159 ? -8.130 -29.314 41.462 1.00 83.81 159 GLN A CA 1
ATOM 1234 C C . GLN A 1 159 ? -7.359 -30.217 42.436 1.00 83.81 159 GLN A C 1
ATOM 1236 O O . GLN A 1 159 ? -6.653 -31.124 41.996 1.00 83.81 159 GLN A O 1
ATOM 1241 N N . LEU A 1 160 ? -7.518 -30.028 43.751 1.00 82.75 160 LEU A N 1
ATOM 1242 C CA . LEU A 1 160 ? -6.898 -30.886 44.765 1.00 82.75 160 LEU A CA 1
ATOM 1243 C C . LEU A 1 160 ? -7.389 -32.337 44.650 1.00 82.75 160 LEU A C 1
ATOM 1245 O O . LEU A 1 160 ? -6.584 -33.263 44.643 1.00 82.75 160 LEU A O 1
ATOM 1249 N N . THR A 1 161 ? -8.699 -32.535 44.502 1.00 75.19 161 THR A N 1
ATOM 1250 C CA . THR A 1 161 ? -9.307 -33.865 44.348 1.00 75.19 161 THR A CA 1
ATOM 1251 C C . THR A 1 161 ? -8.782 -34.576 43.103 1.00 75.19 161 THR A C 1
ATOM 1253 O O . THR A 1 161 ? -8.448 -35.756 43.161 1.00 75.19 161 THR A O 1
ATOM 1256 N N . ASN A 1 162 ? -8.655 -33.860 41.985 1.00 77.06 162 ASN A N 1
ATOM 1257 C CA . ASN A 1 162 ? -8.089 -34.408 40.754 1.00 77.06 162 ASN A CA 1
ATOM 1258 C C . ASN A 1 162 ? -6.602 -34.757 40.908 1.00 77.06 162 ASN A C 1
ATOM 1260 O O . ASN A 1 162 ? -6.160 -35.771 40.379 1.00 77.06 162 ASN A O 1
ATOM 1264 N N . ARG A 1 163 ? -5.838 -33.969 41.674 1.00 78.25 163 ARG A N 1
ATOM 1265 C CA . ARG A 1 163 ? -4.432 -34.270 41.998 1.00 78.25 163 ARG A CA 1
ATOM 1266 C C . ARG A 1 163 ? -4.254 -35.452 42.950 1.00 78.25 163 ARG A C 1
ATOM 1268 O O . ARG A 1 163 ? -3.179 -36.025 42.953 1.00 78.25 163 ARG A O 1
ATOM 1275 N N . LEU A 1 164 ? -5.262 -35.786 43.755 1.00 76.88 164 LEU A N 1
ATOM 1276 C CA . LEU A 1 164 ? -5.249 -36.940 44.665 1.00 76.88 164 LEU A CA 1
ATOM 1277 C C . LEU A 1 164 ? -5.737 -38.240 43.998 1.00 76.88 164 LEU A C 1
ATOM 1279 O O . LEU A 1 164 ? -5.569 -39.313 44.571 1.00 76.88 164 LEU A O 1
ATOM 1283 N N . LYS A 1 165 ? -6.385 -38.147 42.828 1.00 71.12 165 LYS A N 1
ATOM 1284 C CA . LYS A 1 165 ? -6.858 -39.296 42.034 1.00 71.12 165 LYS A CA 1
ATOM 1285 C C . LYS A 1 165 ? -5.853 -39.782 40.982 1.00 71.12 165 LYS A C 1
ATOM 1287 O O . LYS A 1 165 ? -6.032 -40.889 40.480 1.00 71.12 165 LYS A O 1
ATOM 1292 N N . ASN A 1 166 ? -4.856 -38.960 40.654 1.00 47.06 166 ASN A N 1
ATOM 1293 C CA . ASN A 1 166 ? -3.696 -39.313 39.829 1.00 47.06 166 ASN A CA 1
ATOM 1294 C C . ASN A 1 166 ? -2.499 -39.646 40.722 1.00 47.06 166 ASN A C 1
ATOM 1296 O O . ASN A 1 166 ? -1.606 -40.370 40.234 1.00 47.06 166 ASN A O 1
#

Sequence (166 aa):
MIKEANGMHELNLALIDQLYAERSQRINDFITYRYTPALLSNYEKLLPDSVDYKEELPNILQSIIPVINKKRDSMQSVLNVEKQGLVKQLNANFSTYTNSTAALQGLIDSAVKLKESESNALTALESLTGVSPGTVTNIDARLEKLLSQSGNTIDQLLQLTNRLKN

Radius of gyration: 36.94 Å; chains: 1; bounding box: 72×51×97 Å

Organism: Nonlabens dokdonensis (strain DSM 17205 / KCTC 12402 / DSW-6) (NCBI:txid592029)